Protein AF-A0A972JBG6-F1 (afdb_monomer)

Mean predicted aligned error: 10.09 Å

Radius of gyration: 19.16 Å; Cα contacts (8 Å, |Δi|>4): 215; chains: 1; bounding box: 52×30×47 Å

Organism: NCBI:txid666964

pLDDT: mean 85.17, std 12.75, range [37.38, 97.19]

Structure (mmCIF, N/CA/C/O backbone):
data_AF-A0A972JBG6-F1
#
_entry.id   AF-A0A972JBG6-F1
#
loop_
_atom_site.group_PDB
_atom_site.id
_atom_site.type_symbol
_atom_site.label_atom_id
_atom_site.label_alt_id
_atom_site.label_comp_id
_atom_site.label_asym_id
_atom_site.label_entity_id
_atom_site.label_seq_id
_atom_site.pdbx_PDB_ins_code
_atom_site.Cartn_x
_atom_site.Cartn_y
_atom_site.Cartn_z
_atom_site.occupancy
_atom_site.B_iso_or_equiv
_atom_site.auth_seq_id
_atom_site.auth_comp_id
_atom_site.auth_asym_id
_atom_site.auth_atom_id
_atom_site.pdbx_PDB_model_num
ATOM 1 N N . ARG A 1 1 ? 16.116 2.739 2.568 1.00 60.59 1 ARG A N 1
ATOM 2 C CA . ARG A 1 1 ? 15.484 1.742 1.669 1.00 60.59 1 ARG A CA 1
ATOM 3 C C . ARG A 1 1 ? 14.006 2.106 1.638 1.00 60.59 1 ARG A C 1
ATOM 5 O O . ARG A 1 1 ? 13.364 1.973 2.669 1.00 60.59 1 ARG A O 1
ATOM 12 N N . ASN A 1 2 ? 13.542 2.714 0.546 1.00 74.69 2 ASN A N 1
ATOM 13 C CA . ASN A 1 2 ? 12.312 3.526 0.543 1.00 74.69 2 ASN A CA 1
ATOM 14 C C . ASN A 1 2 ? 11.081 2.783 0.001 1.00 74.69 2 ASN A C 1
ATOM 16 O O . ASN A 1 2 ? 9.965 3.234 0.219 1.00 74.69 2 ASN A O 1
ATOM 20 N N . VAL A 1 3 ? 11.286 1.644 -0.665 1.00 84.06 3 VAL A N 1
ATOM 21 C CA . VAL A 1 3 ? 10.227 0.804 -1.239 1.00 84.06 3 VAL A CA 1
ATOM 22 C C . VAL A 1 3 ? 10.155 -0.500 -0.445 1.00 84.06 3 VAL A C 1
ATOM 24 O O . VAL A 1 3 ? 11.169 -1.184 -0.276 1.00 84.06 3 VAL A O 1
ATO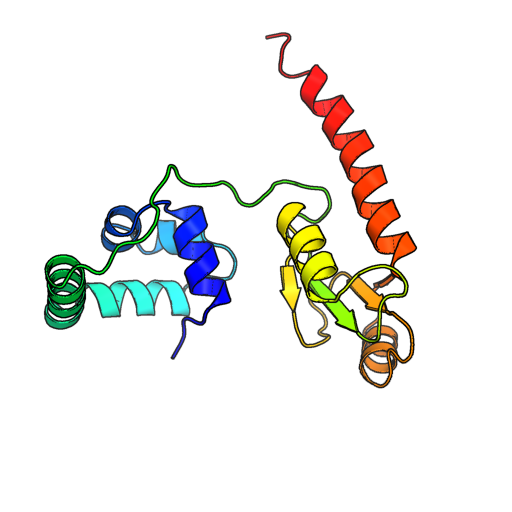M 27 N N . GLY A 1 4 ? 8.970 -0.810 0.079 1.00 85.25 4 GLY A N 1
ATOM 28 C CA . GLY A 1 4 ? 8.646 -2.079 0.734 1.00 85.25 4 GLY A CA 1
ATOM 29 C C . GLY A 1 4 ? 7.669 -2.911 -0.098 1.00 85.25 4 GLY A C 1
ATOM 30 O O . GLY A 1 4 ? 7.273 -2.507 -1.186 1.00 85.25 4 GLY A O 1
ATOM 31 N N . GLU A 1 5 ? 7.248 -4.059 0.434 1.00 85.88 5 GLU A N 1
ATOM 32 C CA . GLU A 1 5 ? 6.339 -4.996 -0.248 1.00 85.88 5 GLU A CA 1
ATOM 33 C C . GLU A 1 5 ? 5.016 -4.348 -0.686 1.00 85.88 5 GLU A C 1
ATOM 35 O O . GLU A 1 5 ? 4.585 -4.554 -1.814 1.00 85.88 5 GLU A O 1
ATOM 40 N N . ALA A 1 6 ? 4.390 -3.542 0.182 1.00 81.44 6 ALA A N 1
ATOM 41 C CA . ALA A 1 6 ? 3.133 -2.860 -0.139 1.00 81.44 6 ALA A CA 1
ATOM 42 C C . ALA A 1 6 ? 3.301 -1.908 -1.332 1.00 81.44 6 ALA A C 1
ATOM 44 O O . ALA A 1 6 ? 2.636 -2.079 -2.342 1.00 81.44 6 ALA A O 1
ATOM 45 N N . THR A 1 7 ? 4.289 -1.013 -1.273 1.00 88.12 7 THR A N 1
ATOM 46 C CA . THR A 1 7 ? 4.597 -0.091 -2.374 1.00 88.12 7 THR A CA 1
ATOM 47 C C . THR A 1 7 ? 4.943 -0.828 -3.669 1.00 88.12 7 THR A C 1
ATOM 49 O O . THR A 1 7 ? 4.544 -0.399 -4.744 1.00 88.12 7 THR A O 1
ATOM 52 N N . ALA A 1 8 ? 5.670 -1.949 -3.592 1.00 90.44 8 ALA A N 1
ATOM 53 C CA . ALA A 1 8 ? 5.975 -2.767 -4.765 1.00 90.44 8 ALA A CA 1
ATOM 54 C C . ALA A 1 8 ? 4.712 -3.391 -5.383 1.00 90.44 8 ALA A C 1
ATOM 56 O O . ALA A 1 8 ? 4.590 -3.441 -6.605 1.00 90.44 8 ALA A O 1
ATOM 57 N N . ARG A 1 9 ? 3.761 -3.828 -4.549 1.00 87.06 9 ARG A N 1
ATOM 58 C CA . ARG A 1 9 ? 2.452 -4.320 -4.993 1.00 87.06 9 ARG A CA 1
ATOM 59 C C . ARG A 1 9 ? 1.643 -3.209 -5.664 1.00 87.06 9 ARG A C 1
ATOM 61 O O . ARG A 1 9 ? 1.100 -3.437 -6.739 1.00 87.06 9 ARG A O 1
ATOM 68 N N . ASP A 1 10 ? 1.614 -2.018 -5.074 1.00 87.50 10 ASP A N 1
ATOM 69 C CA . ASP A 1 10 ? 0.873 -0.875 -5.618 1.00 87.50 10 ASP A CA 1
ATOM 70 C C . ASP A 1 10 ? 1.450 -0.429 -6.967 1.00 87.50 10 ASP A C 1
ATOM 72 O O . ASP A 1 10 ? 0.696 -0.192 -7.907 1.00 87.50 10 ASP A O 1
ATOM 76 N N . LEU A 1 11 ? 2.782 -0.416 -7.105 1.00 91.44 11 LEU A N 1
ATOM 77 C CA . LEU A 1 11 ? 3.464 -0.199 -8.386 1.00 91.44 11 LEU A CA 1
ATOM 78 C C . LEU A 1 11 ? 3.057 -1.253 -9.424 1.00 91.44 11 LEU A C 1
ATOM 80 O O . LEU A 1 11 ? 2.702 -0.902 -10.547 1.00 91.44 11 LEU A O 1
ATOM 84 N N . ALA A 1 12 ? 3.075 -2.536 -9.054 1.00 90.69 12 ALA A N 1
ATOM 85 C CA . ALA A 1 12 ? 2.709 -3.619 -9.962 1.00 90.69 12 ALA A CA 1
ATOM 86 C C . ALA A 1 12 ? 1.244 -3.525 -10.419 1.00 90.69 12 ALA A C 1
ATOM 88 O O . ALA A 1 12 ? 0.969 -3.696 -11.603 1.00 90.69 12 ALA A O 1
ATOM 89 N N . HIS A 1 13 ? 0.309 -3.208 -9.517 1.00 87.44 13 HIS A N 1
ATOM 90 C CA . HIS A 1 13 ? -1.092 -3.000 -9.887 1.00 87.44 13 HIS A CA 1
ATOM 91 C C . HIS A 1 13 ? -1.273 -1.770 -10.772 1.00 87.44 13 HIS A C 1
ATOM 93 O O . HIS A 1 13 ? -1.943 -1.862 -11.798 1.00 87.44 13 HIS A O 1
ATOM 99 N N . HIS A 1 14 ? -0.655 -0.646 -10.403 1.00 89.94 14 HIS A N 1
ATOM 100 C CA . HIS A 1 14 ? -0.812 0.618 -11.112 1.00 89.94 14 HIS A CA 1
ATOM 101 C C . HIS A 1 14 ? -0.251 0.564 -12.536 1.00 89.94 14 HIS A C 1
ATOM 103 O O . HIS A 1 14 ? -0.882 1.072 -13.455 1.00 89.94 14 HIS A O 1
ATOM 109 N N . PHE A 1 15 ? 0.916 -0.053 -12.739 1.00 92.75 15 PHE A N 1
ATOM 110 C CA . PHE A 1 15 ? 1.571 -0.093 -14.050 1.00 92.75 15 PHE A CA 1
ATOM 111 C C . PHE A 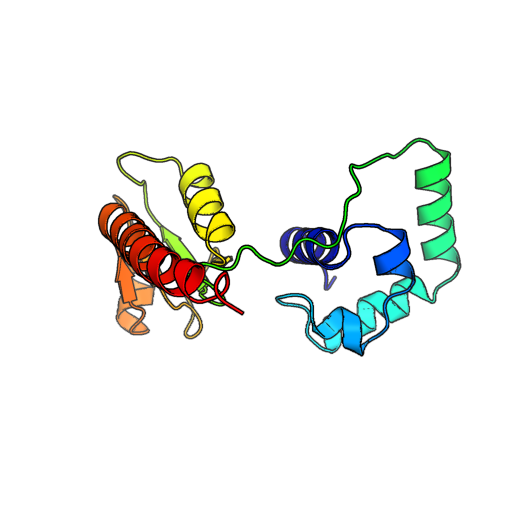1 15 ? 1.255 -1.356 -14.862 1.00 92.75 15 PHE A C 1
ATOM 113 O O . PHE A 1 15 ? 1.329 -1.321 -16.087 1.00 92.75 15 PHE A O 1
ATOM 120 N N . GLY A 1 16 ? 0.899 -2.469 -14.215 1.00 92.00 16 GLY A N 1
ATOM 121 C CA . GLY A 1 16 ? 0.507 -3.727 -14.865 1.00 92.00 16 GLY A CA 1
ATOM 122 C C . GLY A 1 16 ? 1.653 -4.550 -15.476 1.00 92.00 16 GLY A C 1
ATOM 123 O O . GLY A 1 16 ? 1.565 -5.780 -15.521 1.00 92.00 16 GLY A O 1
ATOM 124 N N . SER A 1 17 ? 2.748 -3.907 -15.894 1.00 94.12 17 SER A N 1
ATOM 125 C CA . SER A 1 17 ? 3.957 -4.558 -16.416 1.00 94.12 17 SER A CA 1
ATOM 126 C C . SER A 1 17 ? 5.237 -3.935 -15.865 1.00 94.12 17 SER A C 1
ATOM 128 O O . SER A 1 17 ? 5.264 -2.761 -15.481 1.00 94.12 17 SER A O 1
ATOM 130 N N . LEU A 1 18 ? 6.326 -4.712 -15.847 1.00 93.50 18 LEU A N 1
ATOM 131 C CA . LEU A 1 18 ? 7.622 -4.187 -15.415 1.00 93.50 18 LEU A CA 1
ATOM 132 C C . LEU A 1 18 ? 8.139 -3.124 -16.388 1.00 93.50 18 LEU A C 1
ATOM 134 O O . LEU A 1 18 ? 8.648 -2.099 -15.946 1.00 93.50 18 LEU A O 1
ATOM 138 N N . ASP A 1 19 ? 7.972 -3.335 -17.694 1.00 93.81 19 ASP A N 1
ATOM 139 C CA . ASP A 1 19 ? 8.429 -2.384 -18.712 1.00 93.81 19 ASP A CA 1
ATOM 140 C C . ASP A 1 19 ? 7.755 -1.004 -18.537 1.00 93.81 19 ASP A C 1
ATOM 142 O O . ASP A 1 19 ? 8.402 0.028 -18.713 1.00 93.81 19 ASP A O 1
ATOM 146 N N . ALA A 1 20 ? 6.488 -0.964 -18.101 1.00 94.62 20 ALA A N 1
ATOM 147 C CA . ALA A 1 20 ? 5.801 0.286 -17.778 1.00 94.62 20 ALA A CA 1
ATOM 148 C C . ALA A 1 20 ? 6.381 0.977 -16.530 1.00 94.62 20 ALA A C 1
ATOM 150 O O . ALA A 1 20 ? 6.520 2.197 -16.527 1.00 94.62 20 ALA A O 1
ATOM 151 N N . VAL A 1 21 ? 6.783 0.217 -15.502 1.00 94.38 21 VAL A N 1
ATOM 152 C CA . VAL A 1 21 ? 7.495 0.767 -14.331 1.00 94.38 21 VAL A CA 1
ATOM 153 C C . VAL A 1 21 ? 8.867 1.317 -14.735 1.00 94.38 21 VAL A C 1
ATOM 155 O O . VAL A 1 21 ? 9.254 2.385 -14.269 1.00 94.38 21 VAL A O 1
ATOM 158 N N . LEU A 1 22 ? 9.596 0.611 -15.608 1.00 94.19 22 LEU A N 1
ATOM 159 C CA . LEU A 1 22 ? 10.915 1.030 -16.098 1.00 94.19 22 LEU A CA 1
ATOM 160 C C . LEU A 1 22 ? 10.858 2.340 -16.896 1.00 94.19 22 LEU A C 1
ATOM 162 O O . LEU A 1 22 ? 11.805 3.122 -16.854 1.00 94.19 22 LEU A O 1
ATOM 166 N N . ALA A 1 23 ? 9.757 2.578 -17.612 1.00 94.31 23 ALA A N 1
ATOM 167 C CA . ALA A 1 23 ? 9.535 3.780 -18.411 1.00 94.31 23 ALA A CA 1
ATOM 168 C C . ALA A 1 23 ? 8.855 4.931 -17.642 1.00 94.31 23 ALA A C 1
ATOM 170 O O . ALA A 1 23 ? 8.681 6.013 -18.206 1.00 94.31 23 ALA A O 1
ATOM 171 N N . ALA A 1 24 ? 8.439 4.710 -16.392 1.00 95.00 24 ALA A N 1
ATOM 172 C CA . ALA A 1 24 ? 7.656 5.674 -15.631 1.00 95.00 24 ALA A CA 1
ATOM 173 C C . ALA A 1 24 ? 8.474 6.915 -15.248 1.00 95.00 24 ALA A C 1
ATOM 175 O O . ALA A 1 24 ? 9.597 6.821 -14.745 1.00 95.00 24 ALA A O 1
ATOM 176 N N . ASP A 1 25 ? 7.876 8.091 -15.429 1.00 93.75 25 ASP A N 1
ATOM 177 C CA . ASP A 1 25 ? 8.442 9.350 -14.962 1.00 93.75 25 ASP A CA 1
ATOM 178 C C . ASP A 1 25 ? 8.038 9.669 -13.511 1.00 93.75 25 ASP A C 1
ATOM 180 O O . ASP A 1 25 ? 7.245 8.976 -12.865 1.00 93.75 25 ASP A O 1
ATOM 184 N N . LEU A 1 26 ? 8.626 10.741 -12.975 1.00 94.44 26 LEU A N 1
ATOM 185 C CA . LEU A 1 26 ? 8.391 11.204 -11.606 1.00 94.44 26 LEU A CA 1
ATOM 186 C C . LEU A 1 26 ? 6.909 11.482 -11.320 1.00 94.44 26 LEU A C 1
ATOM 188 O O . LEU A 1 26 ? 6.455 11.225 -10.203 1.00 94.44 26 LEU A O 1
ATOM 192 N N . ASP A 1 27 ? 6.174 12.019 -12.292 1.00 92.62 27 ASP A N 1
ATOM 193 C CA . ASP A 1 27 ? 4.773 12.407 -12.123 1.00 92.62 27 ASP A CA 1
ATOM 194 C C . ASP A 1 27 ? 3.852 11.186 -12.140 1.00 92.62 27 ASP A C 1
ATOM 196 O O . ASP A 1 27 ? 2.968 11.078 -11.287 1.00 92.62 27 ASP A O 1
ATOM 200 N N . SER A 1 28 ? 4.114 10.227 -13.032 1.00 92.50 28 SER A N 1
ATOM 201 C CA . SER A 1 28 ? 3.395 8.952 -13.108 1.00 92.50 28 SER A CA 1
ATOM 202 C C . SER A 1 28 ? 3.606 8.122 -11.847 1.00 92.50 28 SER A C 1
ATOM 204 O O . SER A 1 28 ? 2.651 7.612 -11.268 1.00 92.50 28 SER A O 1
ATOM 206 N N . LEU A 1 29 ? 4.847 8.036 -11.354 1.00 93.94 29 LEU A N 1
ATOM 207 C CA . LEU A 1 29 ? 5.151 7.324 -10.111 1.00 93.94 29 LEU A CA 1
ATOM 208 C C . LEU A 1 29 ? 4.409 7.919 -8.911 1.00 93.94 29 LEU A C 1
ATOM 210 O O . LEU A 1 29 ? 3.983 7.173 -8.037 1.00 93.94 29 LEU A O 1
ATOM 214 N N . GLN A 1 30 ? 4.217 9.239 -8.871 1.00 92.69 30 GLN A N 1
ATOM 215 C CA . GLN A 1 30 ? 3.473 9.905 -7.796 1.00 92.69 30 GLN A CA 1
ATOM 216 C C . GLN A 1 30 ? 1.953 9.681 -7.855 1.00 92.69 30 GLN A C 1
ATOM 218 O O . GLN A 1 30 ? 1.267 9.997 -6.885 1.00 92.69 30 GLN A O 1
ATOM 223 N N . GLN A 1 31 ? 1.419 9.121 -8.949 1.00 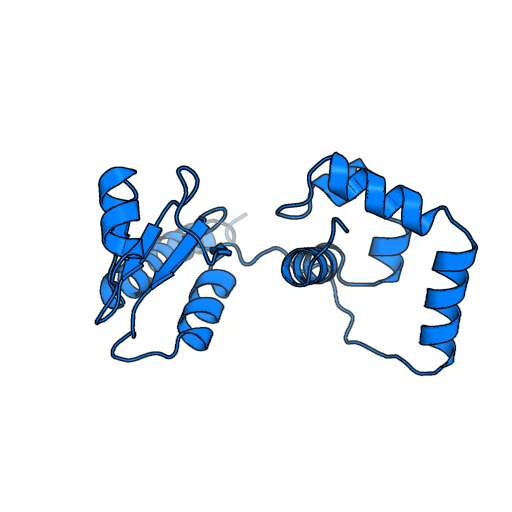87.69 31 GLN A N 1
ATOM 224 C CA . GLN A 1 31 ? 0.015 8.688 -9.014 1.00 87.69 31 GLN A CA 1
ATOM 225 C C . GLN A 1 31 ? -0.221 7.343 -8.315 1.00 87.69 31 GLN A C 1
ATOM 227 O O . GLN A 1 31 ? -1.367 6.939 -8.109 1.00 87.69 31 GLN A O 1
ATOM 232 N N . VAL A 1 32 ? 0.848 6.630 -7.957 1.00 88.75 32 VAL A N 1
ATOM 233 C CA . VAL A 1 32 ? 0.757 5.354 -7.251 1.00 88.75 32 VAL A CA 1
ATOM 234 C C . VAL A 1 32 ? 0.457 5.626 -5.773 1.00 88.75 32 VAL A C 1
ATOM 236 O O . VAL A 1 32 ? 1.125 6.467 -5.157 1.00 88.75 32 VAL A O 1
ATOM 239 N N . PRO A 1 33 ? -0.504 4.909 -5.162 1.00 80.88 33 PRO A N 1
ATOM 240 C CA . PRO A 1 33 ? -0.769 5.012 -3.733 1.00 80.88 33 PRO A CA 1
ATOM 241 C C . PRO A 1 33 ? 0.513 4.897 -2.896 1.00 80.88 33 PRO A C 1
ATOM 243 O O . PRO A 1 33 ? 1.388 4.079 -3.168 1.00 80.88 33 PRO A O 1
ATOM 246 N N . ASP A 1 34 ? 0.638 5.759 -1.883 1.00 77.75 34 ASP A N 1
ATOM 247 C CA . ASP A 1 34 ? 1.797 5.845 -0.979 1.00 77.75 34 ASP A CA 1
ATOM 248 C C . ASP A 1 34 ? 3.157 6.196 -1.610 1.00 77.75 34 ASP A C 1
ATOM 250 O O . ASP A 1 34 ? 4.164 6.269 -0.893 1.00 77.75 34 ASP A O 1
ATOM 254 N N . VAL A 1 35 ? 3.217 6.492 -2.909 1.00 88.31 35 VAL A N 1
ATOM 255 C CA . VAL A 1 35 ? 4.443 6.951 -3.566 1.00 88.31 35 VAL A CA 1
ATOM 256 C C . VAL A 1 35 ? 4.496 8.477 -3.553 1.00 88.31 35 VAL A C 1
ATOM 258 O O . VAL A 1 35 ? 3.960 9.173 -4.405 1.00 88.31 35 VAL A O 1
ATOM 261 N N . GLY A 1 36 ? 5.183 9.020 -2.548 1.00 88.38 36 GLY A N 1
ATOM 262 C CA . GLY A 1 36 ? 5.502 10.449 -2.481 1.00 88.38 36 GLY A CA 1
ATOM 263 C C . GLY A 1 36 ? 6.745 10.833 -3.303 1.00 88.38 36 GLY A C 1
ATOM 264 O O . GLY A 1 36 ? 7.490 9.958 -3.754 1.00 88.38 36 GLY A O 1
ATOM 265 N N . PRO A 1 37 ? 7.074 12.136 -3.398 1.00 91.56 37 PRO A N 1
ATOM 266 C CA . PRO A 1 37 ?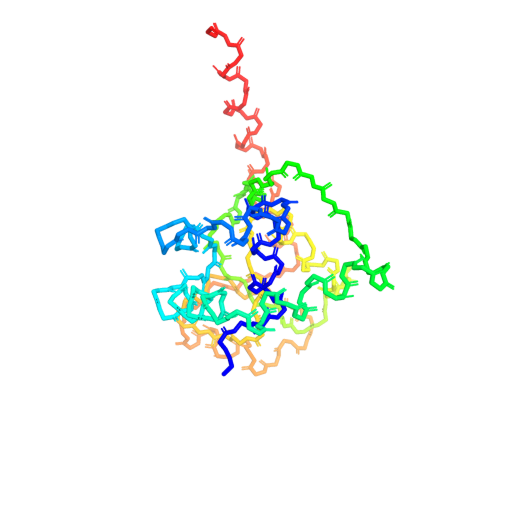 8.174 12.641 -4.232 1.00 91.56 37 PRO A CA 1
ATOM 267 C C . PRO A 1 37 ? 9.543 12.048 -3.869 1.00 91.56 37 PRO A C 1
ATOM 269 O O . PRO A 1 37 ? 10.392 11.849 -4.733 1.00 91.56 37 PRO A O 1
ATOM 272 N N . VAL A 1 38 ? 9.767 11.729 -2.588 1.00 93.00 38 VAL A N 1
ATOM 273 C CA . VAL A 1 38 ? 11.012 11.089 -2.129 1.00 93.00 38 VAL A CA 1
ATOM 274 C C . VAL A 1 38 ? 11.140 9.669 -2.679 1.00 93.00 38 VAL A C 1
ATOM 276 O O . VAL A 1 38 ? 12.216 9.291 -3.133 1.00 93.00 38 VAL A O 1
ATOM 279 N N . VAL A 1 39 ? 10.057 8.890 -2.639 1.00 93.38 39 VAL A N 1
ATOM 280 C CA . VAL A 1 39 ? 10.045 7.499 -3.109 1.00 93.38 39 VAL A CA 1
ATOM 281 C C . VAL A 1 39 ? 10.130 7.467 -4.631 1.00 93.38 39 VAL A C 1
ATOM 283 O O . VAL A 1 39 ? 10.978 6.757 -5.161 1.00 93.38 39 VAL A O 1
ATOM 286 N N . ALA A 1 40 ? 9.329 8.290 -5.314 1.00 94.31 40 ALA A N 1
ATOM 287 C CA . ALA A 1 40 ? 9.342 8.411 -6.769 1.00 94.31 40 ALA A CA 1
ATOM 288 C C . ALA A 1 40 ? 10.741 8.767 -7.293 1.00 94.31 40 ALA A C 1
ATOM 290 O O . ALA A 1 40 ? 11.267 8.082 -8.166 1.00 94.31 40 ALA A O 1
ATOM 291 N N . ARG A 1 41 ? 11.405 9.764 -6.687 1.00 94.69 41 ARG A N 1
ATOM 292 C CA . ARG A 1 41 ? 12.783 10.119 -7.050 1.00 94.69 41 ARG A CA 1
ATOM 293 C C . ARG A 1 41 ? 13.753 8.963 -6.830 1.00 94.69 41 ARG A C 1
ATOM 295 O O . ARG A 1 41 ? 14.554 8.693 -7.712 1.00 94.69 41 ARG A O 1
ATOM 302 N N . SER A 1 42 ? 13.667 8.259 -5.700 1.00 94.62 42 SER A N 1
ATOM 303 C CA . SER A 1 42 ? 14.534 7.100 -5.453 1.00 94.62 42 SER A CA 1
ATOM 304 C C . SER A 1 42 ? 14.338 5.975 -6.472 1.00 94.62 42 SER A C 1
ATOM 306 O O . SER A 1 42 ? 15.306 5.296 -6.794 1.00 94.62 42 SER A O 1
ATOM 308 N N . ILE A 1 43 ? 13.114 5.764 -6.969 1.00 94.44 43 ILE A N 1
ATOM 309 C CA . ILE A 1 43 ? 12.840 4.785 -8.031 1.00 94.44 43 ILE A CA 1
ATOM 310 C C . ILE A 1 43 ? 13.501 5.240 -9.336 1.00 94.44 43 ILE A C 1
ATOM 312 O O . ILE A 1 43 ? 14.256 4.475 -9.926 1.00 94.44 43 ILE A O 1
ATOM 316 N N . VAL A 1 44 ? 13.292 6.495 -9.745 1.00 94.56 44 VAL A N 1
ATOM 317 C CA . VAL A 1 44 ? 13.897 7.055 -10.966 1.00 94.56 44 VAL A CA 1
ATOM 318 C C . VAL A 1 44 ? 15.426 7.041 -10.904 1.00 94.56 44 VAL A C 1
ATOM 320 O O . VAL A 1 44 ? 16.075 6.665 -11.873 1.00 94.56 44 VAL A O 1
ATOM 323 N N . GLU A 1 45 ? 16.023 7.425 -9.776 1.00 94.12 45 GLU A N 1
ATOM 324 C CA . GLU A 1 45 ? 17.477 7.376 -9.570 1.00 94.12 45 GLU A CA 1
ATOM 325 C C . GLU A 1 45 ? 18.006 5.944 -9.703 1.00 94.12 45 GLU A C 1
ATOM 327 O O . GLU A 1 45 ? 18.952 5.713 -10.450 1.00 94.12 45 GLU A O 1
ATOM 332 N N . PHE A 1 46 ? 17.349 4.974 -9.055 1.00 94.25 46 PHE A N 1
ATOM 333 C CA . PHE A 1 46 ? 17.723 3.563 -9.147 1.00 94.25 46 PHE A CA 1
ATOM 334 C C . PHE A 1 46 ? 17.657 3.045 -10.590 1.00 94.25 46 PHE A C 1
ATOM 336 O O . PHE A 1 46 ? 18.571 2.356 -11.033 1.00 94.25 46 PHE A O 1
ATOM 343 N N . LEU A 1 47 ? 16.605 3.389 -11.336 1.00 93.75 47 LEU A N 1
ATOM 344 C CA . LEU A 1 47 ? 16.417 2.951 -12.722 1.00 93.75 47 LEU A CA 1
ATOM 345 C C . LEU A 1 47 ? 17.327 3.677 -13.725 1.00 93.75 47 LEU A C 1
ATOM 347 O O . LEU A 1 47 ? 17.618 3.131 -14.785 1.00 93.75 47 LEU A O 1
ATOM 351 N N . ASN A 1 48 ? 17.818 4.872 -13.392 1.00 94.00 48 ASN A N 1
ATOM 352 C CA . ASN A 1 48 ? 18.794 5.596 -14.209 1.00 94.00 48 ASN A CA 1
ATOM 353 C C . ASN A 1 48 ? 20.227 5.064 -14.063 1.00 94.00 48 ASN A C 1
ATOM 355 O O . ASN A 1 48 ? 21.087 5.403 -14.877 1.00 94.00 48 ASN A O 1
ATOM 359 N N . GLU A 1 49 ? 20.513 4.247 -13.049 1.00 96.06 49 GLU A N 1
ATOM 360 C CA . GLU A 1 49 ? 21.804 3.577 -12.909 1.00 96.06 49 GLU A CA 1
ATOM 361 C C . GLU A 1 49 ? 21.858 2.345 -13.836 1.00 96.06 49 GLU A C 1
ATOM 363 O O . GLU A 1 49 ? 21.145 1.364 -13.595 1.00 96.06 49 GLU A O 1
ATOM 368 N N . PRO A 1 50 ? 22.727 2.322 -14.870 1.00 94.12 50 PRO A N 1
ATOM 369 C CA . PRO A 1 50 ? 22.711 1.262 -15.882 1.00 94.12 50 PRO A CA 1
ATOM 370 C C . PRO A 1 50 ? 22.902 -0.145 -15.311 1.00 94.12 50 PRO A C 1
ATOM 372 O O . PRO A 1 50 ? 22.309 -1.098 -15.810 1.00 94.12 50 PRO A O 1
ATOM 375 N N . HIS A 1 51 ? 23.685 -0.282 -14.236 1.00 96.06 51 HIS A N 1
ATOM 376 C CA . HIS A 1 51 ? 23.912 -1.580 -13.605 1.00 96.06 51 HIS A CA 1
ATOM 377 C C . HIS A 1 51 ? 22.637 -2.159 -12.972 1.00 96.06 51 HIS A C 1
ATOM 379 O O . HIS A 1 51 ? 22.504 -3.374 -12.874 1.00 96.06 51 HIS A O 1
ATOM 385 N N . ASN A 1 52 ? 21.698 -1.323 -12.511 1.00 95.44 52 ASN A N 1
ATOM 386 C CA . ASN A 1 52 ? 20.452 -1.800 -11.907 1.00 95.44 52 ASN A CA 1
ATOM 387 C C . ASN A 1 52 ? 19.533 -2.374 -12.981 1.00 95.44 52 ASN A C 1
ATOM 389 O O . ASN A 1 52 ? 18.981 -3.459 -12.802 1.00 95.44 52 ASN A O 1
ATOM 393 N N . VAL A 1 53 ? 19.433 -1.683 -14.118 1.00 94.44 53 VAL A N 1
ATOM 394 C CA . VAL A 1 53 ? 18.706 -2.175 -15.293 1.00 94.44 53 VAL A CA 1
ATOM 395 C C . VAL A 1 53 ? 19.349 -3.457 -15.818 1.00 94.44 53 VAL A C 1
ATOM 397 O O . VAL A 1 53 ? 18.646 -4.422 -16.097 1.00 94.44 53 VAL A O 1
ATOM 400 N N . GLU A 1 54 ? 20.681 -3.526 -15.865 1.00 96.44 54 GLU A N 1
ATOM 401 C CA . GLU A 1 54 ? 21.390 -4.737 -16.280 1.00 96.44 54 GLU A CA 1
ATOM 402 C C . GLU A 1 54 ? 21.068 -5.937 -15.376 1.00 96.44 54 GLU A C 1
ATOM 404 O O . GLU A 1 54 ? 20.784 -7.024 -15.875 1.00 96.44 54 GLU A O 1
ATOM 409 N N . VAL A 1 55 ? 21.037 -5.751 -14.052 1.00 97.06 55 VAL A N 1
ATOM 410 C CA . VAL A 1 55 ? 20.643 -6.810 -13.107 1.00 97.06 55 VAL A CA 1
ATOM 411 C C . VAL A 1 55 ? 19.201 -7.265 -13.348 1.00 97.06 55 VAL A C 1
ATOM 413 O O . VAL A 1 55 ? 18.928 -8.466 -13.325 1.00 97.06 55 VAL A O 1
ATOM 416 N N . ILE A 1 56 ? 18.277 -6.336 -13.606 1.00 95.00 56 ILE A N 1
ATOM 417 C CA . ILE A 1 56 ? 16.880 -6.661 -13.930 1.00 95.00 56 ILE A CA 1
ATOM 418 C C . ILE A 1 56 ? 16.807 -7.516 -15.202 1.00 95.00 56 ILE A C 1
ATOM 420 O O . ILE A 1 56 ? 16.152 -8.562 -15.209 1.00 95.00 56 ILE A O 1
ATOM 424 N N . GLU A 1 57 ? 17.525 -7.128 -16.254 1.00 95.38 57 GLU A N 1
ATOM 425 C CA . GLU A 1 57 ? 17.569 -7.872 -17.514 1.00 95.38 57 GLU A CA 1
ATOM 426 C C . GLU A 1 57 ? 18.222 -9.251 -17.357 1.00 95.38 57 GLU A C 1
ATOM 428 O O . GLU A 1 57 ? 17.714 -10.244 -17.882 1.00 95.38 57 GLU A O 1
ATOM 433 N N . GLN A 1 58 ? 19.289 -9.365 -16.561 1.00 97.19 58 GLN A N 1
ATOM 434 C CA . GLN A 1 58 ? 19.902 -10.654 -16.234 1.00 97.19 58 GLN A CA 1
ATOM 435 C C . GLN A 1 58 ? 18.925 -11.581 -15.495 1.00 97.19 58 GLN A C 1
ATOM 437 O O . GLN A 1 58 ? 18.880 -12.777 -15.785 1.00 97.19 58 GLN A O 1
ATOM 442 N N . LEU A 1 59 ? 18.098 -11.052 -14.585 1.00 96.00 59 LEU A N 1
ATOM 443 C CA . LEU A 1 59 ? 17.054 -11.831 -13.908 1.00 96.00 59 LEU A CA 1
ATOM 444 C C . LEU A 1 59 ? 15.968 -12.301 -14.890 1.00 96.00 59 LEU A C 1
ATOM 446 O O . LEU A 1 59 ? 15.566 -13.468 -14.847 1.00 96.00 59 LEU A O 1
ATOM 450 N N . ARG A 1 60 ? 15.527 -11.440 -15.819 1.00 94.62 60 ARG A N 1
ATOM 451 C CA . ARG A 1 60 ? 14.581 -11.820 -16.889 1.00 94.62 60 ARG A CA 1
ATOM 452 C C . ARG A 1 60 ? 15.164 -12.914 -17.787 1.00 94.62 60 ARG A C 1
ATOM 454 O O . ARG A 1 60 ? 14.481 -13.905 -18.074 1.00 94.62 60 ARG A O 1
ATOM 461 N N . ALA A 1 61 ? 16.424 -12.763 -18.196 1.00 95.88 61 ALA A N 1
ATOM 462 C CA . ALA A 1 61 ? 17.151 -13.736 -19.009 1.00 95.88 61 ALA A CA 1
ATOM 463 C C . ALA A 1 61 ? 17.368 -15.064 -18.265 1.00 95.88 61 ALA A C 1
ATOM 465 O O . ALA A 1 61 ? 17.258 -16.132 -18.863 1.00 95.88 61 ALA A O 1
ATOM 466 N N . GLY A 1 62 ? 17.582 -15.003 -16.948 1.00 96.44 62 GLY A N 1
ATOM 467 C CA . GLY A 1 62 ? 17.689 -16.154 -16.049 1.00 96.44 62 GLY A CA 1
ATOM 468 C C . GLY A 1 62 ? 16.376 -16.907 -15.804 1.00 96.44 62 GLY A C 1
ATOM 469 O O . GLY A 1 62 ? 16.373 -17.901 -15.083 1.00 96.44 62 GLY A O 1
ATOM 470 N N . GLY A 1 63 ? 15.265 -16.466 -16.403 1.00 94.62 63 GLY A N 1
ATOM 471 C CA . GLY A 1 63 ? 13.987 -17.177 -16.365 1.00 94.62 63 GLY A CA 1
ATOM 472 C C . GLY A 1 63 ? 13.033 -16.728 -15.263 1.00 94.62 63 GLY A C 1
ATOM 473 O O . GLY A 1 63 ? 11.999 -17.369 -15.080 1.00 94.62 63 GLY A O 1
ATOM 474 N N . VAL A 1 64 ? 13.316 -15.627 -14.555 1.00 95.19 64 VAL A N 1
ATOM 475 C CA . VAL A 1 64 ? 12.329 -15.037 -13.642 1.00 95.19 64 VAL A CA 1
ATOM 476 C C . VAL A 1 64 ? 11.128 -14.563 -14.467 1.00 95.19 64 VAL A C 1
ATOM 478 O O . VAL A 1 64 ? 11.275 -13.918 -15.511 1.00 95.19 64 VAL A O 1
ATOM 481 N N . ARG A 1 65 ? 9.930 -14.960 -14.036 1.00 91.44 65 ARG A N 1
ATOM 482 C CA . ARG A 1 65 ? 8.651 -14.650 -14.680 1.00 91.44 65 ARG A CA 1
ATOM 483 C C . ARG A 1 65 ? 7.635 -14.280 -13.611 1.00 91.44 65 ARG A C 1
ATOM 485 O O . ARG A 1 65 ? 7.676 -14.799 -12.498 1.00 91.44 65 ARG A O 1
ATOM 492 N N . TRP A 1 66 ? 6.711 -13.416 -13.983 1.00 90.25 66 TRP A N 1
ATOM 493 C CA . TRP A 1 66 ? 5.561 -13.000 -13.193 1.00 90.25 66 TRP A CA 1
ATOM 494 C C . TRP A 1 66 ? 4.385 -12.801 -14.145 1.00 90.25 66 TRP A C 1
ATOM 496 O O . TRP A 1 66 ? 4.562 -12.735 -15.364 1.00 90.25 66 TRP A O 1
ATOM 506 N N . THR A 1 67 ? 3.180 -12.741 -13.594 1.00 87.88 67 THR A N 1
ATOM 507 C CA . THR A 1 67 ? 1.988 -12.428 -14.378 1.00 87.88 67 THR A CA 1
ATOM 508 C C . THR A 1 67 ? 1.954 -10.930 -14.633 1.00 87.88 67 THR A C 1
ATOM 510 O O . THR A 1 67 ? 1.962 -10.148 -13.686 1.00 87.88 67 THR A O 1
ATOM 513 N N . GLU A 1 68 ? 1.905 -10.543 -15.901 1.00 90.44 68 GLU A N 1
ATOM 514 C CA . GLU A 1 68 ? 1.637 -9.167 -16.314 1.00 90.44 68 GLU A CA 1
ATOM 515 C C . GLU A 1 68 ? 0.202 -9.049 -16.822 1.00 90.44 68 GLU A C 1
ATOM 517 O O . GLU A 1 68 ? -0.417 -10.033 -17.240 1.00 90.44 68 GLU A O 1
ATOM 522 N N . GLY A 1 69 ? -0.332 -7.836 -16.774 1.00 86.62 69 GLY A N 1
ATOM 523 C CA . GLY A 1 69 ? -1.689 -7.538 -17.204 1.00 86.62 69 GLY A CA 1
ATOM 524 C C . GLY A 1 69 ? -1.871 -6.052 -17.487 1.00 86.62 69 GLY A C 1
ATOM 525 O O . GLY A 1 69 ? -0.931 -5.271 -17.334 1.00 86.62 69 GLY A O 1
ATOM 526 N N . PRO A 1 70 ? -3.072 -5.637 -17.919 1.00 85.06 70 PRO A N 1
ATOM 527 C CA . PRO A 1 70 ? -3.377 -4.218 -17.998 1.00 85.06 70 PRO A CA 1
ATOM 528 C C . PRO A 1 70 ? -3.218 -3.569 -16.610 1.00 85.06 70 PRO A C 1
ATOM 530 O O . PRO A 1 70 ? -3.457 -4.248 -15.604 1.00 85.06 70 PRO A O 1
ATOM 533 N N . PRO A 1 71 ? -2.867 -2.270 -16.546 1.00 83.44 71 PRO A N 1
ATOM 534 C CA . PRO A 1 71 ? -2.994 -1.468 -15.336 1.00 83.44 71 PRO A CA 1
ATOM 535 C C . PRO A 1 71 ? -4.313 -1.774 -14.632 1.00 83.44 71 PRO A C 1
ATOM 537 O O . PRO A 1 71 ? -5.393 -1.585 -15.200 1.00 83.44 71 PRO A O 1
ATOM 540 N N . SER A 1 72 ? -4.236 -2.277 -13.407 1.00 71.88 72 SER A N 1
ATOM 541 C CA . SER A 1 72 ? -5.415 -2.429 -12.574 1.00 71.88 72 SER A CA 1
ATOM 542 C C . SER A 1 72 ? -5.614 -1.115 -11.850 1.00 71.88 72 SER A C 1
ATOM 544 O O . SER A 1 72 ? -4.732 -0.658 -11.120 1.00 71.88 72 SER A O 1
ATOM 546 N N . LYS A 1 73 ? -6.798 -0.518 -11.992 1.00 61.69 73 LYS A N 1
ATOM 547 C CA . LYS A 1 73 ? -7.195 0.514 -11.036 1.00 61.69 73 LYS A CA 1
ATOM 548 C C . LYS A 1 73 ? -7.151 -0.110 -9.631 1.00 61.69 73 LYS A C 1
ATOM 550 O O . LYS A 1 73 ? -7.486 -1.297 -9.503 1.00 61.69 73 LYS A O 1
ATOM 555 N N . PRO A 1 74 ? -6.736 0.645 -8.595 1.00 59.97 74 PRO A N 1
ATOM 556 C CA . PRO A 1 74 ? -7.026 0.242 -7.227 1.00 59.97 74 PRO A CA 1
ATOM 557 C C . PRO A 1 74 ? -8.512 -0.101 -7.162 1.00 59.97 74 PRO A C 1
ATOM 559 O O . PRO A 1 74 ? -9.314 0.552 -7.838 1.00 59.97 74 PRO A O 1
ATOM 562 N N . ALA A 1 75 ? -8.876 -1.151 -6.429 1.00 60.53 75 ALA A N 1
ATOM 563 C CA . ALA A 1 75 ? -10.276 -1.517 -6.308 1.00 60.53 75 ALA A CA 1
ATOM 564 C C . ALA A 1 75 ? -11.055 -0.296 -5.797 1.00 60.53 75 ALA A C 1
ATOM 566 O O . ALA A 1 75 ? -10.863 0.128 -4.665 1.00 60.53 75 ALA A O 1
ATOM 567 N N . SER A 1 76 ? -11.885 0.315 -6.641 1.00 62.88 76 SER A N 1
ATOM 568 C CA . SER A 1 76 ? -12.709 1.447 -6.234 1.00 62.88 76 SER A CA 1
ATOM 569 C C . SER A 1 76 ? -13.880 0.892 -5.439 1.00 62.88 76 SER A C 1
ATOM 571 O O . SER A 1 76 ? -14.712 0.158 -5.979 1.00 62.88 76 SER A O 1
ATOM 573 N N . GLY A 1 77 ? -13.935 1.214 -4.156 1.00 73.25 77 GLY A N 1
ATOM 574 C CA . GLY A 1 77 ? -14.998 0.771 -3.270 1.00 73.25 77 GLY A CA 1
ATOM 575 C C . GLY A 1 77 ? -15.233 1.781 -2.161 1.00 73.25 77 GLY A C 1
ATOM 576 O O . GLY A 1 77 ? -14.623 2.843 -2.109 1.00 73.25 77 GLY A O 1
ATOM 577 N N . VAL A 1 78 ? -16.123 1.444 -1.237 1.00 86.56 78 VAL A N 1
ATOM 578 C CA . VAL A 1 78 ? -16.492 2.342 -0.129 1.00 86.56 78 VAL A CA 1
ATOM 579 C C . VAL 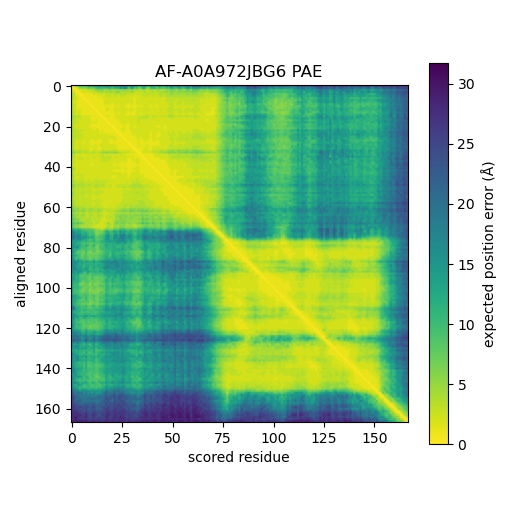A 1 78 ? -15.337 2.670 0.817 1.00 86.56 78 VAL A C 1
ATOM 581 O O . VAL A 1 78 ? -15.419 3.616 1.600 1.00 86.56 78 VAL A O 1
ATOM 584 N N . LEU A 1 79 ? -14.255 1.893 0.754 1.00 87.62 79 LEU A N 1
ATOM 585 C CA . LEU A 1 79 ? -13.049 2.119 1.536 1.00 87.62 79 LEU A CA 1
ATOM 586 C C . LEU A 1 79 ? -11.953 2.824 0.734 1.00 87.62 79 LEU A C 1
ATOM 588 O O . LEU A 1 79 ? -10.837 2.912 1.235 1.00 87.62 79 LEU A O 1
ATOM 592 N N . ASP A 1 80 ? -12.244 3.340 -0.462 1.00 83.94 80 ASP A N 1
ATOM 593 C CA . ASP A 1 80 ? -11.238 3.999 -1.292 1.00 83.94 80 ASP A CA 1
ATOM 594 C C . ASP A 1 80 ? -10.547 5.154 -0.545 1.00 83.94 80 ASP A C 1
ATOM 596 O O . ASP A 1 80 ? -11.178 6.011 0.090 1.00 83.94 80 ASP A O 1
ATOM 600 N N . GLY A 1 81 ? -9.215 5.113 -0.541 1.00 80.44 81 GLY A N 1
ATOM 601 C CA . GLY A 1 81 ? -8.355 6.041 0.194 1.00 80.44 81 GLY A CA 1
ATOM 602 C C . GLY A 1 81 ? -8.418 5.938 1.726 1.00 80.44 81 GLY A C 1
ATOM 603 O O . GLY A 1 81 ? -7.751 6.723 2.405 1.00 80.44 81 GLY A O 1
ATOM 604 N N . LYS A 1 82 ? -9.183 5.000 2.302 1.00 88.62 82 LYS A N 1
ATOM 605 C CA . LYS A 1 82 ? -9.287 4.813 3.758 1.00 88.62 82 LYS A CA 1
ATOM 606 C C . LYS A 1 82 ? -8.153 3.950 4.288 1.00 88.62 82 LYS A C 1
ATOM 608 O O . LYS A 1 82 ? -7.833 2.897 3.744 1.00 88.62 82 LYS A O 1
ATOM 613 N N . THR A 1 83 ? -7.588 4.347 5.422 1.00 90.81 83 THR A N 1
ATOM 614 C CA . THR A 1 83 ? -6.593 3.567 6.160 1.00 90.81 83 THR A CA 1
ATOM 615 C C . THR A 1 83 ? -7.225 2.894 7.372 1.00 90.81 83 THR A C 1
ATOM 617 O O . THR A 1 83 ? -7.699 3.554 8.296 1.00 90.81 83 THR A O 1
ATOM 620 N N . LEU A 1 84 ? -7.163 1.567 7.409 1.00 93.69 84 LEU A N 1
ATOM 621 C CA . LEU A 1 84 ? -7.701 0.734 8.472 1.00 93.69 84 LEU A CA 1
ATOM 622 C C . LEU A 1 84 ? -6.579 0.046 9.260 1.00 93.69 84 LEU A C 1
ATOM 624 O O . LEU A 1 84 ? -5.505 -0.254 8.736 1.00 93.69 84 LEU A O 1
ATOM 628 N N . VAL A 1 85 ? -6.816 -0.226 10.540 1.00 93.81 85 VAL A N 1
ATOM 629 C CA . VAL A 1 85 ? -5.927 -1.038 11.385 1.00 93.81 85 VAL A CA 1
ATOM 630 C C . VAL A 1 85 ? -6.712 -2.218 11.931 1.00 93.81 85 VAL A C 1
ATOM 632 O O . VAL A 1 85 ? -7.766 -2.034 12.526 1.00 93.81 85 VAL A O 1
ATOM 635 N N . LEU A 1 86 ? -6.177 -3.428 11.779 1.00 92.06 86 LEU A N 1
ATOM 636 C CA . LEU A 1 86 ? -6.757 -4.639 12.365 1.00 92.06 86 LEU A CA 1
ATOM 637 C C . LEU A 1 86 ? -6.117 -4.924 13.732 1.00 92.06 86 LEU A C 1
ATOM 639 O O . LEU A 1 86 ? -4.882 -4.983 13.852 1.00 92.06 86 LEU A O 1
ATOM 643 N N . THR A 1 87 ? -6.918 -5.158 14.768 1.00 90.38 87 THR A N 1
ATOM 644 C CA . THR A 1 87 ? -6.428 -5.574 16.090 1.00 90.38 87 THR A CA 1
ATOM 645 C C . THR A 1 87 ? -7.328 -6.627 16.728 1.00 90.38 87 THR A C 1
ATOM 647 O O . THR A 1 87 ? -8.524 -6.656 16.467 1.00 90.38 87 THR A O 1
ATOM 650 N N . GLY A 1 88 ? -6.750 -7.478 17.576 1.00 86.94 88 GLY A N 1
ATOM 651 C CA . GLY A 1 88 ? -7.461 -8.612 18.164 1.00 86.94 88 GLY A CA 1
ATOM 652 C C . GLY A 1 88 ? -7.723 -9.755 17.176 1.00 86.94 88 GLY A C 1
ATOM 653 O O . GLY A 1 88 ? -7.195 -9.764 16.058 1.00 86.94 88 GLY A O 1
ATOM 654 N N . THR A 1 89 ? -8.534 -10.713 17.619 1.00 86.56 89 THR A N 1
ATOM 655 C CA . THR A 1 89 ? -8.988 -11.876 16.845 1.00 86.56 89 THR A CA 1
ATOM 656 C C . THR A 1 89 ? -10.420 -11.643 16.381 1.00 86.56 89 THR A C 1
ATOM 658 O O . THR A 1 89 ? -11.303 -11.393 17.203 1.00 86.56 89 THR A O 1
ATOM 661 N N . LEU A 1 90 ? -10.655 -11.702 15.072 1.00 87.81 90 LEU A N 1
ATOM 662 C CA . LEU A 1 90 ? -11.995 -11.560 14.508 1.00 87.81 90 LEU A CA 1
ATOM 663 C C . LEU A 1 90 ? -12.760 -12.892 14.656 1.00 87.81 90 LEU A C 1
ATOM 665 O O . LEU A 1 90 ? -12.152 -13.953 14.496 1.00 87.81 90 LEU A O 1
ATOM 669 N N . PRO A 1 91 ? -14.051 -12.865 15.029 1.00 83.56 91 PRO A N 1
ATOM 670 C CA . PRO A 1 91 ? -14.811 -14.065 15.371 1.00 83.56 91 PRO A CA 1
ATOM 671 C C . PRO A 1 91 ? -15.062 -15.022 14.200 1.00 83.56 91 PRO A C 1
ATOM 673 O O . PRO A 1 91 ? -15.118 -16.229 14.436 1.00 83.56 91 PRO A O 1
ATOM 676 N N . THR A 1 92 ? -15.233 -14.528 12.968 1.00 86.94 92 THR A N 1
ATOM 677 C CA . THR A 1 92 ? -15.616 -15.383 11.825 1.00 86.94 92 THR A CA 1
ATOM 678 C C . THR A 1 92 ? -14.657 -15.345 10.641 1.00 86.94 92 THR A C 1
ATOM 680 O O . THR A 1 92 ? -14.803 -16.153 9.727 1.00 86.94 92 THR A O 1
ATOM 683 N N . MET A 1 93 ? -13.661 -14.458 10.658 1.00 85.94 93 MET A N 1
ATOM 684 C CA . MET A 1 93 ? -12.652 -14.368 9.602 1.00 85.94 93 MET A CA 1
ATOM 685 C C . MET A 1 93 ? -11.230 -14.311 10.151 1.00 85.94 93 MET A C 1
ATOM 687 O O . MET A 1 93 ? -10.958 -13.806 11.239 1.00 85.94 93 MET A O 1
ATOM 691 N N . THR A 1 94 ? -10.288 -14.804 9.363 1.00 88.94 94 THR A N 1
ATOM 692 C CA . THR A 1 94 ? -8.863 -14.633 9.623 1.00 88.94 94 THR A CA 1
ATOM 693 C C . THR A 1 94 ? -8.430 -13.196 9.334 1.00 88.94 94 THR A C 1
ATOM 695 O O . THR A 1 94 ? -9.071 -12.437 8.604 1.00 88.94 94 THR A O 1
ATOM 698 N N . ARG A 1 95 ? -7.283 -12.805 9.897 1.00 87.44 95 ARG A N 1
ATOM 699 C CA . ARG A 1 95 ? -6.695 -11.482 9.655 1.00 87.44 95 ARG A CA 1
ATOM 700 C C . ARG A 1 95 ? -6.360 -11.256 8.176 1.00 87.44 95 ARG A C 1
ATOM 702 O O . ARG A 1 95 ? -6.468 -10.125 7.709 1.00 87.44 95 ARG A O 1
ATOM 709 N N . ASP A 1 96 ? -5.971 -12.310 7.462 1.00 85.31 96 ASP A N 1
ATOM 710 C CA . ASP A 1 96 ? -5.641 -12.242 6.037 1.00 85.31 96 ASP A CA 1
ATOM 711 C C . ASP A 1 96 ? -6.898 -12.095 5.173 1.00 85.31 96 ASP A C 1
ATOM 713 O O . ASP A 1 96 ? -6.905 -11.282 4.253 1.00 85.31 96 ASP A O 1
ATOM 717 N N . GLU A 1 97 ? -7.991 -12.784 5.515 1.00 87.69 97 GLU A N 1
ATOM 718 C CA . GLU A 1 97 ? -9.293 -12.592 4.859 1.00 87.69 97 GLU A CA 1
ATOM 719 C C . GLU A 1 97 ? -9.834 -11.179 5.087 1.00 87.69 97 GLU A C 1
ATOM 721 O O . GLU A 1 97 ? -10.264 -10.522 4.140 1.00 87.69 97 GLU A O 1
ATOM 726 N N . ALA A 1 98 ? -9.750 -10.670 6.320 1.00 89.44 98 ALA A N 1
ATOM 727 C CA . ALA A 1 98 ? -10.137 -9.298 6.636 1.00 89.44 98 ALA A CA 1
ATOM 728 C C . ALA A 1 98 ? -9.310 -8.279 5.845 1.00 89.44 98 ALA A C 1
ATOM 730 O O . ALA A 1 98 ? -9.842 -7.301 5.321 1.00 89.44 98 ALA A O 1
ATOM 731 N N . LYS A 1 99 ? -8.000 -8.517 5.732 1.00 89.19 99 LYS A N 1
ATOM 732 C CA . LYS A 1 99 ? -7.102 -7.677 4.942 1.00 89.19 99 LYS A CA 1
ATOM 733 C C . LYS A 1 99 ? -7.481 -7.695 3.462 1.00 89.19 99 LYS A C 1
ATOM 735 O O . LYS A 1 99 ? -7.639 -6.625 2.885 1.00 89.19 99 LYS A O 1
ATOM 740 N N . ALA A 1 100 ? -7.682 -8.876 2.883 1.00 85.88 100 ALA A N 1
ATOM 741 C CA . ALA A 1 100 ? -8.086 -9.023 1.488 1.00 85.88 100 ALA A CA 1
ATOM 742 C C . ALA A 1 100 ? -9.444 -8.360 1.210 1.00 85.88 100 ALA A C 1
ATOM 744 O O . ALA A 1 100 ? -9.618 -7.724 0.176 1.00 85.88 100 ALA A O 1
ATOM 745 N N . MET A 1 101 ? -10.390 -8.453 2.148 1.00 88.00 101 MET A N 1
ATOM 746 C CA . MET A 1 101 ? -11.692 -7.794 2.051 1.00 88.00 101 MET A CA 1
ATOM 747 C C . MET A 1 101 ? -11.565 -6.265 2.051 1.00 88.00 101 MET A C 1
ATOM 749 O O . MET A 1 101 ? -12.227 -5.597 1.258 1.00 88.00 101 MET A O 1
ATOM 753 N N . ILE A 1 102 ? -10.714 -5.711 2.917 1.00 89.62 102 ILE A N 1
ATOM 754 C CA . ILE A 1 102 ? -10.455 -4.269 2.984 1.00 89.62 102 ILE A CA 1
ATOM 755 C C . ILE A 1 102 ? -9.774 -3.782 1.699 1.00 89.62 102 ILE A C 1
ATOM 757 O O . ILE A 1 102 ? -10.257 -2.839 1.074 1.00 89.62 102 ILE A O 1
ATOM 761 N N . GLU A 1 103 ? -8.694 -4.450 1.288 1.00 86.50 103 GLU A N 1
ATOM 762 C CA . GLU A 1 103 ? -7.915 -4.105 0.089 1.00 86.50 103 GLU A CA 1
ATOM 763 C C . GLU A 1 103 ? -8.746 -4.257 -1.192 1.00 86.50 103 GLU A C 1
ATOM 765 O O . GLU A 1 103 ? -8.705 -3.394 -2.067 1.00 86.50 103 GLU A O 1
ATOM 770 N N . GLY A 1 104 ? -9.596 -5.285 -1.266 1.00 82.69 104 GLY A N 1
ATOM 771 C CA . GLY A 1 104 ? -10.535 -5.492 -2.369 1.00 82.69 104 GLY A CA 1
ATOM 772 C C . GLY A 1 104 ? -11.656 -4.451 -2.465 1.00 82.69 104 GLY A C 1
ATOM 773 O O . GLY A 1 104 ? -12.364 -4.430 -3.464 1.00 82.69 104 GLY A O 1
ATOM 774 N N . ASN A 1 105 ? -11.822 -3.585 -1.460 1.00 86.25 105 ASN A N 1
ATOM 775 C CA . ASN A 1 105 ? -12.778 -2.472 -1.465 1.00 86.25 105 ASN A CA 1
ATOM 776 C C . ASN A 1 105 ? -12.084 -1.094 -1.446 1.00 86.25 105 ASN A C 1
ATOM 778 O O . ASN A 1 105 ? -12.723 -0.099 -1.099 1.00 86.25 105 ASN A O 1
ATOM 782 N N . GLY A 1 106 ? -10.791 -1.040 -1.788 1.00 81.94 106 GLY A N 1
ATOM 783 C CA . GLY A 1 106 ? -10.014 0.203 -1.916 1.00 81.94 106 GLY A CA 1
ATOM 784 C C . GLY A 1 106 ? -9.368 0.702 -0.629 1.00 81.94 106 GLY A C 1
ATOM 785 O O . GLY A 1 106 ? -8.685 1.724 -0.629 1.00 81.94 106 GLY A O 1
ATOM 786 N N . GLY A 1 107 ? -9.563 -0.022 0.472 1.00 87.81 107 GLY A N 1
ATOM 787 C CA . GLY A 1 107 ? -8.988 0.324 1.761 1.00 87.81 107 GLY A CA 1
ATOM 788 C C . GLY A 1 107 ? -7.563 -0.186 1.916 1.00 87.81 107 GLY A C 1
ATOM 789 O O . GLY A 1 107 ? -7.160 -1.192 1.345 1.00 87.81 107 GLY A O 1
ATOM 790 N N . LYS A 1 108 ? -6.795 0.469 2.778 1.00 87.75 108 LYS A N 1
ATOM 791 C CA . LYS A 1 108 ? -5.422 0.084 3.100 1.00 87.75 108 LYS A CA 1
ATOM 792 C C . LYS A 1 108 ? -5.317 -0.406 4.534 1.00 87.75 108 LYS A C 1
ATOM 794 O O . LYS A 1 108 ? -5.673 0.320 5.458 1.00 87.75 108 LYS A O 1
ATOM 799 N N . VAL A 1 109 ? -4.734 -1.585 4.755 1.00 90.00 109 VAL A N 1
ATOM 800 C CA . VAL A 1 109 ? -4.466 -2.081 6.115 1.00 90.00 109 VAL A CA 1
ATOM 801 C C . VAL A 1 109 ? -3.069 -1.687 6.590 1.00 90.00 109 VAL A C 1
ATOM 803 O O . VAL A 1 109 ? -2.060 -1.968 5.948 1.00 90.00 109 VAL A O 1
ATOM 806 N N . THR A 1 110 ? -2.990 -1.083 7.775 1.00 88.19 110 THR A N 1
ATOM 807 C CA . THR A 1 110 ? -1.729 -0.726 8.439 1.00 88.19 110 THR A CA 1
ATOM 808 C C . THR A 1 110 ? -1.598 -1.407 9.802 1.00 88.19 110 THR A C 1
ATOM 810 O O . THR A 1 110 ? -2.573 -1.809 10.435 1.00 88.19 110 THR A O 1
ATOM 813 N N . GLY A 1 111 ? -0.357 -1.585 10.264 1.00 85.25 111 GLY A N 1
ATOM 814 C CA . GLY A 1 111 ? -0.066 -2.267 11.532 1.00 85.25 111 GLY A CA 1
ATOM 815 C C . GLY A 1 111 ? -0.134 -1.371 12.774 1.00 85.25 111 GLY A C 1
ATOM 816 O O . GLY A 1 111 ? -0.079 -1.876 13.899 1.00 85.25 111 GLY A O 1
ATOM 817 N N . SER A 1 112 ? -0.225 -0.052 12.597 1.00 84.50 112 SER A N 1
ATOM 818 C CA . SER A 1 112 ? -0.125 0.926 13.678 1.00 84.50 112 SER A CA 1
ATOM 819 C C . SER A 1 112 ? -1.224 1.979 13.590 1.00 84.50 112 SER A C 1
ATOM 821 O O . SER A 1 112 ? -1.514 2.522 12.531 1.00 84.50 112 SER A O 1
ATOM 823 N N . VAL A 1 113 ? -1.817 2.296 14.742 1.00 89.44 113 VAL A N 1
ATOM 824 C CA . VAL A 1 113 ? -2.808 3.372 14.846 1.00 89.44 113 VAL A CA 1
ATOM 825 C C . VAL A 1 113 ? -2.095 4.720 14.847 1.00 89.44 113 VAL A C 1
ATOM 827 O O . VAL A 1 113 ? -1.144 4.928 15.618 1.00 89.44 113 VAL A O 1
ATOM 830 N N . SER A 1 114 ? -2.558 5.630 13.997 1.00 88.19 114 SER A N 1
ATOM 831 C CA . SER A 1 114 ? -2.073 7.004 13.870 1.00 88.19 114 SER A CA 1
ATOM 832 C C . SER A 1 114 ? -3.243 7.975 13.685 1.00 88.19 114 SER A C 1
ATOM 834 O O . SER A 1 114 ? -4.375 7.552 13.493 1.00 88.19 114 SER A O 1
ATOM 836 N N . LYS A 1 115 ? -2.971 9.287 13.679 1.00 86.31 115 LYS A N 1
ATOM 837 C CA . LYS A 1 115 ? -3.984 10.310 13.351 1.00 86.31 115 LYS A CA 1
ATOM 838 C C . LYS A 1 115 ? -4.510 10.227 11.910 1.00 86.31 115 LYS A C 1
ATOM 840 O O . LYS A 1 115 ? -5.495 10.875 11.600 1.00 86.31 115 LYS A O 1
ATOM 845 N N . LYS A 1 116 ? -3.817 9.494 11.032 1.00 86.50 116 LYS A N 1
ATOM 846 C CA . LYS A 1 116 ? -4.230 9.254 9.643 1.00 86.50 116 LYS A CA 1
ATOM 847 C C . LYS A 1 116 ? -5.046 7.967 9.489 1.00 86.50 116 LYS A C 1
ATOM 849 O O . LYS A 1 116 ? -5.402 7.618 8.376 1.00 86.50 116 LYS A O 1
ATOM 854 N N . THR A 1 117 ? -5.244 7.216 10.571 1.00 91.50 117 THR A N 1
ATOM 855 C CA . THR A 1 117 ? -6.074 6.014 10.546 1.00 91.50 117 THR A CA 1
ATOM 856 C C . THR A 1 117 ? -7.534 6.447 10.551 1.00 91.50 117 THR A C 1
ATOM 858 O O . THR A 1 117 ? -7.951 7.136 11.478 1.00 91.50 117 THR A O 1
ATOM 861 N N . ASP A 1 118 ? -8.294 6.036 9.541 1.00 93.31 118 ASP A N 1
ATOM 862 C CA . ASP A 1 118 ? -9.729 6.300 9.453 1.00 93.31 118 ASP A CA 1
ATOM 863 C C . ASP A 1 118 ? -10.505 5.369 10.389 1.00 93.31 118 ASP A C 1
ATOM 865 O O . ASP A 1 118 ? -11.336 5.834 11.167 1.00 93.31 118 ASP A O 1
ATOM 869 N N . TYR A 1 119 ? -10.183 4.067 10.368 1.00 93.62 119 TYR A N 1
ATOM 870 C CA . TYR A 1 119 ? -10.874 3.062 11.180 1.00 93.62 119 TYR A CA 1
ATOM 871 C C . TYR A 1 119 ? -9.922 2.093 11.892 1.00 93.62 119 TYR A C 1
ATOM 873 O O . TYR A 1 119 ? -8.933 1.616 11.333 1.00 93.62 119 TYR A O 1
ATOM 881 N N . LEU A 1 120 ? -10.255 1.733 13.127 1.00 93.62 120 LEU A N 1
ATOM 882 C CA . LEU A 1 120 ? -9.708 0.574 13.823 1.00 93.62 120 LEU A CA 1
ATOM 883 C C . LEU A 1 120 ? -10.764 -0.532 13.817 1.00 93.62 120 LEU A C 1
ATOM 885 O O . LEU A 1 120 ? -11.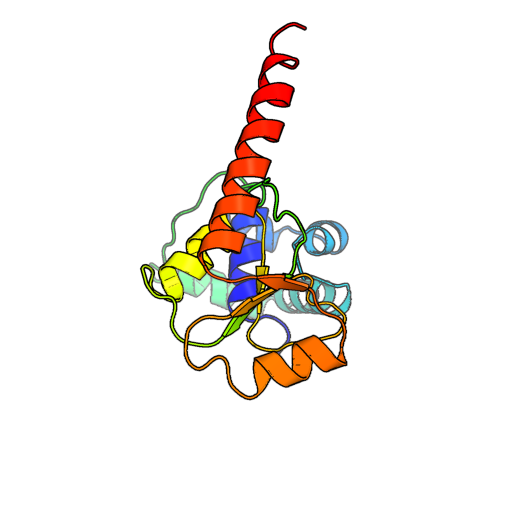822 -0.353 14.406 1.00 93.62 120 LEU A O 1
ATOM 889 N N . VAL A 1 121 ? -10.459 -1.683 13.222 1.00 93.31 121 VAL A N 1
ATOM 890 C CA . VAL A 1 121 ? -11.294 -2.884 13.334 1.00 93.31 121 VAL A CA 1
ATOM 891 C C . VAL A 1 121 ? -10.803 -3.701 14.528 1.00 93.31 121 VAL A C 1
ATOM 893 O O . VAL A 1 121 ? -9.681 -4.223 14.520 1.00 93.31 121 VAL A O 1
ATOM 896 N N . ALA A 1 122 ? -11.621 -3.762 15.572 1.00 92.12 122 ALA A N 1
ATOM 897 C CA . ALA A 1 122 ? -11.329 -4.392 16.846 1.00 92.12 122 ALA A CA 1
ATOM 898 C C . ALA A 1 122 ? -12.075 -5.727 16.979 1.00 92.12 122 ALA A C 1
ATOM 900 O O . ALA A 1 122 ? -13.299 -5.772 17.052 1.00 92.12 122 ALA A O 1
ATOM 901 N N . GLY A 1 123 ? -11.315 -6.819 17.030 1.00 87.81 123 GLY A N 1
ATOM 902 C CA . GLY A 1 123 ? -11.797 -8.134 17.442 1.00 87.81 123 GLY A CA 1
ATOM 903 C C . GLY A 1 123 ? -11.629 -8.377 18.945 1.00 87.81 123 GLY A C 1
ATOM 904 O O . GLY A 1 123 ? -11.276 -7.475 19.712 1.00 87.81 123 GLY A O 1
ATOM 905 N N . ALA A 1 124 ? -11.818 -9.628 19.362 1.00 84.75 124 ALA A N 1
ATOM 906 C CA . ALA A 1 124 ? -11.536 -10.063 20.726 1.00 84.75 124 ALA A CA 1
ATOM 907 C C . ALA A 1 124 ? -10.075 -9.756 21.104 1.00 84.75 124 ALA A C 1
ATOM 909 O O . ALA A 1 124 ? -9.174 -9.882 20.275 1.00 84.75 124 ALA A O 1
ATOM 910 N N . ASP A 1 125 ? -9.839 -9.334 22.347 1.00 81.00 125 ASP A N 1
ATOM 911 C CA . ASP A 1 125 ? -8.503 -9.005 22.869 1.00 81.00 125 ASP A CA 1
ATOM 912 C C . ASP A 1 125 ? -7.758 -7.890 22.098 1.00 81.00 125 ASP A C 1
ATOM 914 O O . ASP A 1 125 ? -6.532 -7.889 21.977 1.00 81.00 125 ASP A O 1
ATOM 918 N N . ALA A 1 126 ? -8.488 -6.885 21.597 1.00 76.81 126 ALA A N 1
ATOM 919 C CA . ALA A 1 126 ? -7.953 -5.738 20.849 1.00 76.81 126 ALA A CA 1
ATOM 920 C C . ALA A 1 126 ? -6.803 -4.965 21.546 1.00 76.81 126 ALA A C 1
ATOM 922 O O . ALA A 1 126 ? -5.978 -4.334 20.867 1.00 76.81 126 ALA A O 1
ATOM 923 N N . GLY A 1 127 ? -6.725 -5.038 22.880 1.00 82.31 127 GLY A N 1
ATOM 924 C CA . GLY A 1 127 ? -5.567 -4.649 23.685 1.00 82.31 127 GLY A CA 1
ATOM 925 C C . GLY A 1 127 ? -5.126 -3.189 23.529 1.00 82.31 127 GLY A C 1
ATOM 926 O O . GLY A 1 127 ? -5.926 -2.264 23.428 1.00 82.31 127 GLY A O 1
ATOM 927 N N . SER A 1 128 ? -3.810 -2.968 23.502 1.00 82.56 128 SER A N 1
ATOM 928 C CA . SER A 1 128 ? -3.175 -1.640 23.537 1.00 82.56 128 SER A CA 1
ATOM 929 C C . SER A 1 128 ? -3.400 -0.766 22.294 1.00 82.56 128 SER A C 1
ATOM 931 O O . SER A 1 128 ? -3.187 0.446 22.354 1.00 82.56 128 SER A O 1
ATOM 933 N N . LYS A 1 129 ? -3.846 -1.337 21.164 1.00 85.44 129 LYS A N 1
ATOM 934 C CA . LYS A 1 129 ? -4.197 -0.553 19.965 1.00 85.44 129 LYS A CA 1
ATOM 935 C C . LYS A 1 129 ? -5.569 0.111 20.087 1.00 85.44 129 LYS A C 1
ATOM 937 O O . LYS A 1 129 ? -5.721 1.219 19.580 1.00 85.44 129 LYS A O 1
ATOM 942 N N . LEU A 1 130 ? -6.510 -0.523 20.793 1.00 87.00 130 LEU A N 1
ATOM 943 C CA . LEU A 1 130 ? -7.837 0.033 21.072 1.00 87.00 130 LEU A CA 1
ATOM 944 C C . LEU A 1 130 ? -7.724 1.329 21.879 1.00 87.00 130 LEU A C 1
ATOM 946 O O . LEU A 1 130 ? -8.126 2.385 21.402 1.00 87.00 130 LEU A O 1
ATOM 950 N N . ALA A 1 131 ? -7.024 1.278 23.014 1.00 87.06 131 ALA A N 1
ATOM 951 C CA . ALA A 1 1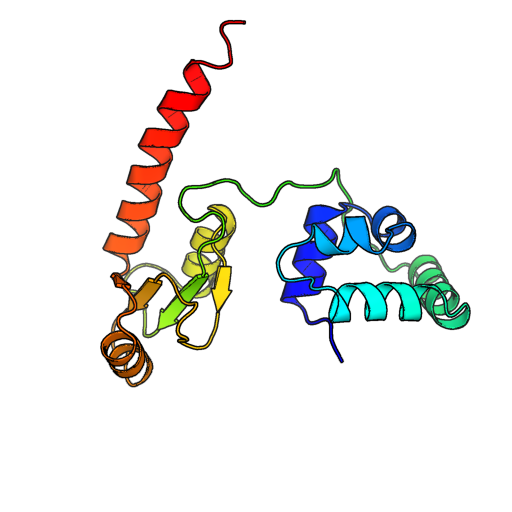31 ? -6.788 2.448 23.864 1.00 87.06 131 ALA A CA 1
ATOM 952 C C . ALA A 1 131 ? -6.106 3.610 23.111 1.00 87.06 131 ALA A C 1
ATOM 954 O O . ALA A 1 131 ? -6.399 4.790 23.324 1.00 87.06 131 ALA A O 1
ATOM 955 N N . LYS A 1 132 ? -5.185 3.286 22.190 1.00 88.38 132 LYS A N 1
ATOM 956 C CA . LYS A 1 132 ? -4.523 4.289 21.348 1.00 88.38 132 LYS A CA 1
ATOM 957 C C . LYS A 1 132 ? -5.490 4.928 20.345 1.00 88.38 132 LYS A C 1
ATOM 959 O O . LYS A 1 132 ? -5.394 6.132 20.125 1.00 88.38 132 LYS A O 1
ATOM 964 N N . ALA A 1 133 ? -6.385 4.151 19.735 1.00 89.88 133 ALA A N 1
ATOM 965 C CA . ALA A 1 133 ? -7.402 4.666 18.817 1.00 89.88 133 ALA A CA 1
ATOM 966 C C . ALA A 1 133 ? -8.395 5.590 19.524 1.00 89.88 133 ALA A C 1
ATOM 968 O O . ALA A 1 133 ? -8.631 6.689 19.030 1.00 89.88 133 ALA A O 1
ATOM 969 N N . GLU A 1 134 ? -8.869 5.205 20.711 1.00 89.81 134 GLU A N 1
ATOM 970 C CA . GLU A 1 134 ? -9.755 6.031 21.544 1.00 89.81 134 GLU A CA 1
ATOM 971 C C . GLU A 1 134 ? -9.117 7.388 21.863 1.00 89.81 134 GLU A C 1
ATOM 973 O O . GLU A 1 134 ? -9.726 8.437 21.671 1.00 89.81 134 GLU A O 1
ATOM 978 N N . THR A 1 135 ? -7.843 7.379 22.265 1.00 90.00 135 THR A N 1
ATOM 979 C CA . THR A 1 135 ? -7.096 8.602 22.602 1.00 90.00 135 THR A CA 1
ATOM 980 C C . THR A 1 135 ? -6.900 9.520 21.391 1.00 90.00 135 THR A C 1
ATOM 982 O O . THR A 1 135 ? -6.837 10.741 21.527 1.00 90.00 135 THR A O 1
ATOM 985 N N . LEU A 1 136 ? -6.763 8.940 20.197 1.00 90.62 136 LEU A N 1
ATOM 986 C CA . LEU A 1 136 ? -6.578 9.681 18.949 1.00 90.62 136 LEU A CA 1
ATOM 987 C C . LEU A 1 136 ? -7.904 10.066 18.275 1.00 90.62 136 LEU A C 1
ATOM 989 O O . LEU A 1 136 ? -7.858 10.778 17.274 1.00 90.62 136 LEU A O 1
ATOM 993 N N . GLY A 1 137 ? -9.049 9.626 18.811 1.00 89.94 137 GLY A N 1
ATOM 994 C CA . GLY A 1 137 ? -10.371 9.869 18.231 1.00 89.94 137 GLY A CA 1
ATOM 995 C C . GLY A 1 137 ? -10.607 9.136 16.907 1.00 89.94 137 GLY A C 1
ATOM 996 O O . GLY A 1 137 ? -11.369 9.614 16.074 1.00 89.94 137 GLY A O 1
ATOM 997 N N . VAL A 1 138 ? -9.926 8.009 16.688 1.00 93.19 138 VAL A N 1
ATOM 998 C CA . VAL A 1 138 ? -10.102 7.169 15.493 1.00 93.19 138 VAL A CA 1
ATOM 999 C C . VAL A 1 138 ? -11.404 6.378 15.625 1.00 93.19 138 VAL A C 1
ATOM 1001 O O . VAL A 1 138 ? -11.704 5.875 16.708 1.00 93.19 138 VAL A O 1
ATOM 1004 N N . ALA A 1 139 ? -12.170 6.241 14.539 1.00 92.38 139 ALA A N 1
ATOM 1005 C CA . ALA A 1 139 ? -13.417 5.482 14.556 1.00 92.38 139 ALA A CA 1
ATOM 1006 C C . ALA A 1 139 ? -13.139 3.988 14.784 1.00 92.38 139 ALA A C 1
ATOM 1008 O O . ALA A 1 139 ? -12.271 3.402 14.138 1.00 92.38 139 ALA A O 1
ATOM 1009 N N . ILE A 1 140 ? -13.868 3.364 15.707 1.00 93.06 140 ILE A N 1
ATOM 1010 C CA . ILE A 1 140 ? -13.685 1.954 16.067 1.00 93.06 140 ILE A CA 1
ATOM 1011 C C . ILE A 1 140 ? -14.873 1.164 15.525 1.00 93.06 140 ILE A C 1
ATOM 1013 O O . ILE A 1 140 ? -16.022 1.530 15.760 1.00 93.06 140 ILE A O 1
ATOM 1017 N N . LEU A 1 141 ? -14.576 0.093 14.798 1.00 92.44 141 LEU A N 1
ATOM 1018 C CA . LEU A 1 141 ? -15.529 -0.852 14.228 1.00 92.44 141 LEU A CA 1
ATOM 1019 C C . LEU A 1 141 ? -15.206 -2.251 14.752 1.00 92.44 141 LEU A C 1
ATOM 1021 O O . LEU A 1 141 ? -14.052 -2.547 15.054 1.00 92.44 141 LEU A O 1
ATOM 1025 N N . ASP A 1 142 ? -16.197 -3.124 14.821 1.00 91.00 142 ASP A N 1
ATOM 1026 C CA . ASP A 1 142 ? -15.995 -4.565 14.956 1.00 91.00 142 ASP A CA 1
ATOM 1027 C C . ASP A 1 142 ? -16.076 -5.249 13.577 1.00 91.00 142 ASP A C 1
ATOM 1029 O O . ASP A 1 142 ? -16.129 -4.590 12.532 1.00 91.00 142 ASP A O 1
ATOM 1033 N N . GLU A 1 143 ? -16.022 -6.583 13.559 1.00 89.81 143 GLU A N 1
ATOM 1034 C CA . GLU A 1 143 ? -16.108 -7.354 12.314 1.00 89.81 143 GLU A CA 1
ATOM 1035 C C . GLU A 1 143 ? -17.418 -7.076 11.555 1.00 89.81 143 GLU A C 1
ATOM 1037 O O . GLU A 1 143 ? -17.405 -6.877 10.337 1.00 89.81 143 GLU A O 1
ATOM 1042 N N . ASP A 1 144 ? -18.540 -7.016 12.272 1.00 89.94 144 ASP A N 1
ATOM 1043 C CA . ASP A 1 144 ? -19.856 -6.767 11.685 1.00 89.94 144 ASP A CA 1
ATOM 1044 C C . ASP A 1 144 ? -19.980 -5.331 11.170 1.00 89.94 144 ASP A C 1
ATOM 1046 O O . ASP A 1 144 ? -20.530 -5.106 10.093 1.00 89.94 144 ASP A O 1
ATOM 1050 N N . GLY A 1 145 ? -19.397 -4.359 11.873 1.00 90.06 145 GLY A N 1
ATOM 1051 C CA . GLY A 1 145 ? -19.297 -2.973 11.433 1.00 90.06 145 GLY A CA 1
ATOM 1052 C C . GLY A 1 145 ? -18.495 -2.824 10.141 1.00 90.06 145 GLY A C 1
ATOM 1053 O O . GLY A 1 145 ? -18.916 -2.092 9.245 1.00 90.06 145 GLY A O 1
ATOM 1054 N N . LEU A 1 146 ? -17.384 -3.558 9.993 1.00 90.38 146 LEU A N 1
ATOM 1055 C CA . LEU A 1 146 ? -16.624 -3.598 8.739 1.00 90.38 146 LEU A CA 1
ATOM 1056 C C . LEU A 1 146 ? -17.474 -4.167 7.593 1.00 90.38 146 LEU A C 1
ATOM 1058 O O . LEU A 1 146 ? -17.557 -3.561 6.524 1.00 90.38 146 LEU A O 1
ATOM 1062 N N . ARG A 1 147 ? -18.135 -5.309 7.820 1.00 89.88 147 ARG A N 1
ATOM 1063 C CA . ARG A 1 147 ? -19.021 -5.938 6.826 1.00 89.88 147 ARG A CA 1
ATOM 1064 C C . ARG A 1 147 ? -20.181 -5.021 6.446 1.00 89.88 147 ARG A C 1
ATOM 1066 O O . ARG A 1 147 ? -20.501 -4.904 5.267 1.00 89.88 147 ARG A O 1
ATOM 1073 N N . GLY A 1 148 ? -20.786 -4.356 7.427 1.00 88.81 148 GLY A N 1
ATOM 1074 C CA . GLY A 1 148 ? -21.881 -3.412 7.233 1.00 88.81 148 GLY A CA 1
ATOM 1075 C C . GLY A 1 148 ? -21.459 -2.196 6.416 1.00 88.81 148 GLY A C 1
ATOM 1076 O O . GLY A 1 148 ? -22.173 -1.814 5.494 1.00 88.81 148 GLY A O 1
ATOM 1077 N N . LEU A 1 149 ? -20.277 -1.636 6.690 1.00 87.56 149 LEU A N 1
ATOM 1078 C CA . LEU A 1 149 ? -19.715 -0.525 5.919 1.00 87.56 149 LEU A CA 1
ATOM 1079 C C . LEU A 1 149 ? -19.523 -0.915 4.448 1.00 87.56 149 LEU A C 1
ATOM 1081 O O . LEU A 1 149 ? -19.943 -0.184 3.554 1.00 87.56 149 LEU A O 1
ATOM 1085 N N . ILE A 1 150 ? -18.961 -2.103 4.208 1.00 87.56 150 ILE A N 1
ATOM 1086 C CA . ILE A 1 150 ? -18.761 -2.649 2.862 1.00 87.56 150 ILE A CA 1
ATOM 1087 C C . ILE A 1 150 ? -20.102 -2.902 2.163 1.00 87.56 150 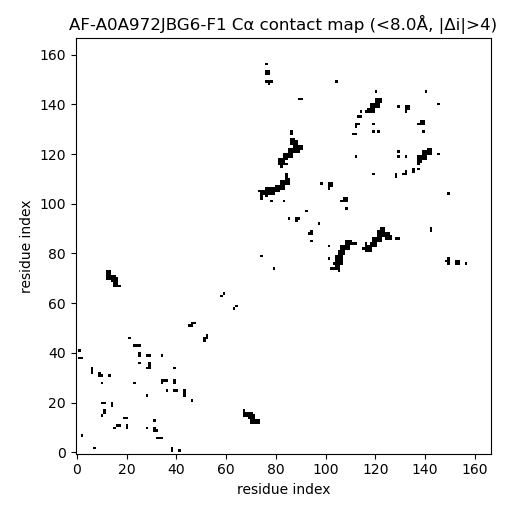ILE A C 1
ATOM 1089 O O . ILE A 1 150 ? -20.302 -2.445 1.042 1.00 87.56 150 ILE A O 1
ATOM 1093 N N . ALA A 1 151 ? -21.057 -3.556 2.827 1.00 84.19 151 ALA A N 1
ATOM 1094 C CA . ALA A 1 151 ? -22.370 -3.857 2.255 1.00 84.19 151 ALA A CA 1
ATOM 1095 C C . ALA A 1 151 ? -23.202 -2.595 1.946 1.00 84.19 151 ALA A C 1
ATOM 1097 O O . ALA A 1 151 ? -23.862 -2.521 0.905 1.00 84.19 151 ALA A O 1
ATOM 1098 N N . ALA A 1 152 ? -23.151 -1.586 2.822 1.00 77.88 152 ALA A N 1
ATOM 1099 C CA . ALA A 1 152 ? -23.801 -0.296 2.599 1.00 77.88 152 ALA A CA 1
ATOM 1100 C C . ALA A 1 152 ? -23.184 0.438 1.401 1.00 77.88 152 ALA A C 1
ATOM 1102 O O . ALA A 1 152 ? -23.903 0.988 0.570 1.00 77.88 152 ALA A O 1
ATOM 1103 N N . GLY A 1 153 ? -21.859 0.372 1.273 1.00 67.44 153 GLY A N 1
ATOM 1104 C CA . GLY A 1 153 ? -21.117 0.909 0.142 1.00 67.44 153 GLY A CA 1
ATOM 1105 C C . GLY A 1 153 ? -21.442 0.256 -1.198 1.00 67.44 153 GLY A C 1
ATOM 1106 O O . GLY A 1 153 ? -21.658 0.945 -2.190 1.00 67.44 153 GLY A O 1
ATOM 1107 N N . VAL A 1 154 ? -21.547 -1.076 -1.222 1.00 60.41 154 VAL A N 1
ATOM 1108 C CA . VAL A 1 154 ? -21.966 -1.836 -2.412 1.00 60.41 154 VAL A CA 1
ATOM 1109 C C . VAL A 1 154 ? -23.375 -1.430 -2.856 1.00 60.41 154 VAL A C 1
ATOM 1111 O O . VAL A 1 154 ? -23.629 -1.317 -4.052 1.00 60.41 154 VAL A O 1
ATOM 1114 N N . SER A 1 155 ? -24.274 -1.144 -1.910 1.00 58.06 155 SER A N 1
ATOM 1115 C CA . SER A 1 155 ? -25.640 -0.697 -2.217 1.00 58.06 155 SER A CA 1
ATOM 1116 C C . SER A 1 155 ? -25.698 0.713 -2.823 1.00 58.06 155 SER A C 1
ATOM 1118 O O . SER A 1 155 ? -26.639 1.002 -3.554 1.00 58.06 155 SER A O 1
ATOM 1120 N N . GLN A 1 156 ? -24.714 1.580 -2.556 1.00 51.88 156 GLN A N 1
ATOM 1121 C CA . GLN A 1 156 ? -24.614 2.900 -3.195 1.00 51.88 156 GLN A CA 1
ATOM 1122 C C . GLN A 1 156 ? -23.945 2.816 -4.574 1.00 51.88 156 GLN A C 1
ATOM 1124 O O . GLN A 1 156 ? -24.495 3.326 -5.547 1.00 51.88 156 GLN A O 1
ATOM 1129 N N . ASN A 1 157 ? -22.850 2.057 -4.699 1.00 54.09 157 ASN A N 1
ATOM 1130 C CA . ASN A 1 157 ? -22.167 1.854 -5.984 1.00 54.09 157 ASN A CA 1
ATOM 1131 C C . ASN A 1 157 ? -23.047 1.140 -7.030 1.00 54.09 157 ASN A C 1
ATOM 1133 O O . ASN A 1 157 ? -22.928 1.403 -8.227 1.00 54.09 157 ASN A O 1
ATOM 1137 N N . ALA A 1 158 ? -23.934 0.235 -6.599 1.00 55.19 158 ALA A N 1
ATOM 1138 C CA . ALA A 1 158 ? -24.874 -0.463 -7.479 1.00 55.19 158 ALA A CA 1
ATOM 1139 C C . ALA A 1 158 ? -25.997 0.440 -8.027 1.00 55.19 158 ALA A C 1
ATOM 1141 O O . ALA A 1 158 ? -26.641 0.069 -9.002 1.00 55.19 158 ALA A O 1
ATOM 1142 N N . LEU A 1 159 ? -26.249 1.603 -7.414 1.00 49.91 159 LEU A N 1
ATOM 1143 C CA . LEU A 1 159 ? -27.226 2.576 -7.909 1.00 49.91 159 LEU A CA 1
ATOM 1144 C C . LEU A 1 159 ? -26.589 3.545 -8.918 1.00 49.91 159 LEU A C 1
ATOM 1146 O O . LEU A 1 159 ? -27.206 3.831 -9.938 1.00 49.91 159 LEU A O 1
ATOM 1150 N N . GLU A 1 160 ? -25.339 3.965 -8.698 1.00 50.56 160 GLU A N 1
ATOM 1151 C CA . GLU A 1 160 ? -24.605 4.851 -9.624 1.00 50.56 160 GLU A CA 1
ATOM 1152 C C . GLU A 1 160 ? -24.181 4.154 -10.930 1.00 50.56 160 GLU A C 1
ATOM 1154 O O . GLU A 1 160 ? -24.117 4.784 -11.984 1.00 50.56 160 GLU A O 1
ATOM 1159 N N . SER A 1 161 ? -23.944 2.839 -10.902 1.00 51.19 161 SER A N 1
ATOM 1160 C CA . SER A 1 161 ? -23.570 2.069 -12.102 1.00 51.19 161 SER A CA 1
ATOM 1161 C C . SER A 1 161 ? -24.726 1.840 -13.086 1.00 51.19 161 SER A C 1
ATOM 1163 O O . SER A 1 161 ? -24.473 1.523 -14.242 1.00 51.19 161 SER A O 1
ATOM 1165 N N . VAL A 1 162 ? -25.984 2.051 -12.677 1.00 52.72 162 VAL A N 1
ATOM 1166 C CA . VAL A 1 162 ? -27.154 1.943 -13.572 1.00 52.72 162 VAL A CA 1
ATOM 1167 C C . VAL A 1 162 ? -27.381 3.232 -14.377 1.00 52.72 162 VAL A C 1
ATOM 1169 O O . VAL A 1 162 ? -27.962 3.183 -15.458 1.00 52.72 162 VAL A O 1
ATOM 1172 N N . GLU A 1 163 ? -26.898 4.385 -13.905 1.00 48.06 163 GLU A N 1
ATOM 1173 C CA . GLU A 1 163 ? -27.071 5.670 -14.603 1.00 48.06 163 GLU A CA 1
ATOM 1174 C C . GLU A 1 163 ? -26.044 5.905 -15.726 1.00 48.06 163 GLU A C 1
ATOM 1176 O O . GLU A 1 163 ? -26.272 6.757 -16.581 1.00 48.06 163 GLU A O 1
ATOM 1181 N N . GLN A 1 164 ? -24.946 5.139 -15.781 1.00 42.09 164 GLN A N 1
ATOM 1182 C CA . GLN A 1 164 ? -23.891 5.313 -16.794 1.00 42.09 164 GLN A CA 1
ATOM 1183 C C . GLN A 1 164 ? -24.079 4.490 -18.082 1.00 42.09 164 GLN A C 1
ATOM 1185 O O . GLN A 1 164 ? -23.339 4.706 -19.036 1.00 42.09 164 GLN A O 1
ATOM 1190 N N . ASP A 1 165 ? -25.081 3.608 -18.144 1.00 43.75 165 ASP A N 1
ATOM 1191 C CA . ASP A 1 165 ? -25.384 2.782 -19.329 1.00 43.75 165 ASP A CA 1
ATOM 1192 C C . ASP A 1 165 ? -26.499 3.377 -20.226 1.00 43.75 165 ASP A C 1
ATOM 1194 O O . ASP A 1 165 ? -26.980 2.711 -21.146 1.00 43.75 165 ASP A O 1
ATOM 1198 N N . ILE A 1 166 ? -26.944 4.619 -19.972 1.00 46.44 166 ILE A N 1
ATOM 1199 C CA . ILE A 1 166 ? -28.032 5.280 -20.730 1.00 46.44 166 ILE A CA 1
ATOM 1200 C C . ILE A 1 166 ? -27.541 6.342 -21.741 1.00 46.44 166 ILE A C 1
ATOM 1202 O O . ILE A 1 166 ? -28.360 6.847 -22.510 1.00 46.44 166 ILE A O 1
ATOM 1206 N N . GLU A 1 167 ? -26.242 6.640 -21.844 1.00 37.38 167 GLU A N 1
ATOM 1207 C CA . GLU A 1 167 ? -25.734 7.662 -22.790 1.00 37.38 167 GLU A CA 1
ATOM 1208 C C . GLU A 1 167 ? -24.974 7.103 -24.003 1.00 37.38 167 GLU A C 1
ATOM 1210 O O . GLU A 1 167 ? -24.067 6.260 -23.823 1.00 37.38 167 GLU A O 1
#

Nearest PDB structures (foldseek):
  2ebu-assembly1_A  TM=8.095E-01  e=2.846E-08  Homo sapiens
  7u1a-assembly1_A  TM=6.963E-01  e=3.015E-07  Saccharomyces cerevisiae
  4bu1-assembly1_B  TM=6.669E-01  e=2.940E-03  Schizosaccharomyces pombe
  6hm5-assembly1_A  TM=6.526E-01  e=5.564E-03  Gallus gallus
  2xnk-assembly3_C  TM=6.599E-01  e=2.413E-02  Homo sapiens

Foldseek 3Di:
DQDDPVLVVQLCQQQQDPVSLLPDAQVSQCVGPPRDSVNSVVSVVQSVPVVSVVVVVVCVVVPDDDGGDHRHDQQAWLQAVAEEEEFDAADPDDPVVLQCLQSNRNYHYDHADDLRHQEYADDPCRDPRVVVCVVSVHHYHYPVRSVVSRVVGVVVVVVVVVVVVPD

Solvent-accessible surface area (backbone atoms only — not comparable to full-atom values): 9390 Å² total; per-residue (Å²): 135,82,75,51,72,66,48,53,49,38,47,47,36,54,42,13,40,68,70,48,57,74,69,48,51,62,69,61,40,44,72,29,71,92,30,46,74,72,44,23,47,53,51,49,54,49,62,69,37,64,70,52,47,49,52,52,50,51,42,49,74,72,64,61,82,78,92,66,54,73,54,40,74,75,37,82,39,74,30,51,86,35,31,33,26,78,33,50,49,49,94,89,51,53,73,66,56,52,44,51,55,38,40,64,23,24,18,42,80,43,96,66,85,53,90,76,35,54,35,36,38,42,27,55,80,27,58,76,59,49,60,51,27,62,76,62,68,34,45,76,34,36,68,65,49,51,51,48,52,50,54,56,30,52,61,52,54,61,56,60,63,64,67,69,78,78,121

Secondary structure (DSSP, 8-state):
----HHHHHHHHHHHSSHHHHHT--HHHHTTSTT--HHHHHHHHHHHHSHHHHHHHHHHHHTT------S-PPP--STTTT-EEEEESB-SSS-HHHHHHHHHTTT-EEESS--TT--EEEE-BT-HHHHHHHHHHT-EEE-HHHHHHHHHHHHHHHHHHHHHTT--

InterPro domains:
  IPR001357 BRCT domain [PF00533] (76-149)
  IPR001357 BRCT domain [PS50172] (74-146)
  IPR001357 BRCT domain [SM00292] (76-153)
  IPR010994 RuvA domain 2-like [SSF47781] (1-67)
  IPR036420 BRCT domain superfamily [G3DSA:3.40.50.10190] (64-151)
  IPR036420 BRCT domain superfamily [SSF52113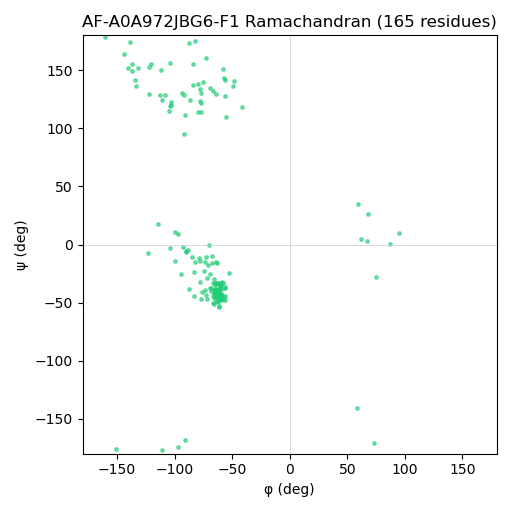] (74-154)
  IPR041663 DisA/LigA, helix-hairpin-helix motif [PF12826] (1-56)

Sequence (167 aa):
RNVGEATARDLAHHFGSLDAVLAADLDSLQQVPDVGPVVARSIVEFLNEPHNVEVIEQLRAGGVRWTEGPPSKPASGVLDGKTLVLTGTLPTMTRDEAKAMIEGNGGKVTGSVSKKTDYLVAGADAGSKLAKAETLGVAILDEDGLRGLIAAGVSQNALESVEQDIE